Protein AF-A0A2N2E0Z5-F1 (afdb_monomer)

Foldseek 3Di:
DQVVQVVDPPDQAEDEDAPPDDPPVCVVCPVRYHYDYADLLDLVRLLVVCLVCVAQEEEAPWADPDVVVCVVPVVVRCSGQPNSVVSNVVSCVVSVRNHHYDYDDDPCVVPDDDPVNVVVPPD

Mean predicted aligned error: 4.32 Å

Solvent-accessible surface area (backbone atoms only — not comparable to full-atom values): 7652 Å² total; per-residue (Å²): 107,71,68,66,50,59,74,40,90,94,55,82,47,74,44,78,37,52,102,83,59,85,58,76,94,44,61,93,50,53,92,71,42,49,78,41,83,42,52,49,75,39,50,64,45,33,30,53,50,44,70,73,62,64,55,66,63,43,76,51,75,76,59,75,82,56,67,78,55,37,78,79,36,47,69,60,34,46,41,42,50,49,50,17,49,50,25,48,54,51,26,43,61,73,65,69,56,92,46,46,76,46,75,70,80,62,77,71,82,64,62,88,76,54,83,83,57,59,76,73,76,79,121

Sequence (123 aa):
MAEFALSHSGVSVYGTTRTRSSIDNIKHILHEVSLIECDLKDPFSVKDLVEKTKPDRIFHLAGQSFVPASWNAPQETLTTNILSELNLFEAVRQAKIPARIQIACSSEEYGLVYPEEIYHLLT

Nearest PDB structures (foldseek):
  6gpl-assembly1_B  TM=9.353E-01  e=4.593E-07  Homo sapiens
  2z1m-assembly1_C  TM=9.145E-01  e=4.907E-07  Aquifex aeolicus VF5
  6gpk-assembly1_C  TM=9.358E-01  e=7.798E-07  Homo sapiens
  2z1m-assembly1_B  TM=9.136E-01  e=1.085E-06  Aquifex aeolicus VF5
  8wxk-assembly1_A  TM=8.293E-01  e=6.477E-06  Nostoc sp. PCC 7120 = FACHB-418

pLDDT: mean 93.71, std 8.98, range [43.53, 98.69]

Radius of gyration: 16.88 Å; Cα contacts (8 Å, |Δi|>4): 119; chains: 1; bounding box: 40×43×42 Å

Structure (mmCIF, N/CA/C/O backbone):
data_AF-A0A2N2E0Z5-F1
#
_entry.id   AF-A0A2N2E0Z5-F1
#
loop_
_atom_site.group_PDB
_atom_site.id
_atom_site.type_symbol
_atom_site.label_atom_id
_atom_site.label_alt_id
_atom_site.label_comp_id
_atom_site.label_asym_id
_atom_site.label_entity_id
_atom_site.label_seq_id
_atom_site.pdbx_PDB_ins_code
_atom_site.Cartn_x
_atom_site.Cartn_y
_atom_site.Cartn_z
_atom_site.occupancy
_atom_site.B_iso_or_equiv
_atom_site.auth_seq_id
_atom_site.auth_comp_id
_atom_site.auth_asym_id
_atom_site.auth_atom_id
_atom_site.pdbx_PDB_model_num
ATOM 1 N N . MET A 1 1 ? -11.903 1.533 -7.299 1.00 92.81 1 MET A N 1
ATOM 2 C CA . MET A 1 1 ? -11.876 0.741 -6.044 1.00 92.81 1 MET A CA 1
ATOM 3 C C . MET A 1 1 ? -12.634 1.434 -4.917 1.00 92.81 1 MET A C 1
ATOM 5 O O . MET A 1 1 ? -13.586 0.844 -4.432 1.00 92.81 1 MET A O 1
ATOM 9 N N . ALA A 1 2 ? -12.271 2.663 -4.520 1.00 96.00 2 ALA A N 1
ATOM 10 C CA . ALA A 1 2 ? -12.955 3.383 -3.434 1.00 96.00 2 ALA A CA 1
ATOM 11 C C . ALA A 1 2 ? -14.477 3.513 -3.652 1.00 96.00 2 ALA A C 1
ATOM 13 O O . ALA A 1 2 ? -15.244 3.136 -2.778 1.00 96.00 2 ALA A O 1
ATOM 14 N N . GLU A 1 3 ? -14.915 3.922 -4.846 1.00 96.56 3 GLU A N 1
ATOM 15 C CA . GLU A 1 3 ? -16.344 4.012 -5.205 1.00 96.56 3 GLU A CA 1
ATOM 16 C C . GLU A 1 3 ? -17.074 2.666 -5.085 1.00 96.56 3 GLU A C 1
ATOM 18 O O . GLU A 1 3 ? -18.189 2.594 -4.582 1.00 96.56 3 GLU A O 1
ATOM 23 N N . PHE A 1 4 ? -16.422 1.578 -5.504 1.00 96.81 4 PHE A N 1
ATOM 24 C CA . PHE A 1 4 ? -16.974 0.230 -5.370 1.00 96.81 4 PHE A CA 1
ATOM 25 C C . PHE A 1 4 ? -17.097 -0.197 -3.901 1.00 96.81 4 PHE A C 1
ATOM 27 O O . PHE A 1 4 ? -18.049 -0.876 -3.533 1.00 96.81 4 PHE A O 1
ATOM 34 N N . ALA A 1 5 ? -16.155 0.195 -3.042 1.00 96.44 5 ALA A N 1
ATOM 35 C CA . ALA A 1 5 ? -16.274 -0.058 -1.610 1.00 96.44 5 ALA A CA 1
ATOM 36 C C . ALA A 1 5 ? -17.432 0.750 -0.996 1.00 96.44 5 ALA A C 1
ATOM 38 O O . ALA A 1 5 ? -18.227 0.188 -0.248 1.00 96.44 5 ALA A O 1
ATOM 39 N N . LEU A 1 6 ? -17.570 2.027 -1.370 1.00 96.94 6 LEU A N 1
ATOM 40 C CA . LEU A 1 6 ? -18.640 2.919 -0.902 1.00 96.94 6 LEU A CA 1
ATOM 41 C C . LEU A 1 6 ? -20.042 2.494 -1.361 1.00 96.94 6 LEU A C 1
ATOM 43 O O . LEU A 1 6 ? -21.019 2.798 -0.683 1.00 96.94 6 LEU A O 1
ATOM 47 N N . SER A 1 7 ? -20.169 1.746 -2.463 1.00 96.62 7 SER A N 1
ATOM 48 C CA . SER A 1 7 ? -21.473 1.225 -2.901 1.00 96.62 7 SER A CA 1
ATOM 49 C C . SER A 1 7 ? -22.059 0.153 -1.969 1.00 96.62 7 SER A C 1
ATOM 51 O O . SER A 1 7 ? -23.218 -0.233 -2.133 1.00 96.62 7 SER A O 1
ATOM 53 N N . HIS A 1 8 ? -21.292 -0.321 -0.982 1.00 96.50 8 HIS A N 1
ATOM 54 C CA . HIS A 1 8 ? -21.730 -1.296 0.011 1.00 96.50 8 HIS A CA 1
ATOM 55 C C . HIS A 1 8 ? -22.088 -0.604 1.332 1.00 96.50 8 HIS A C 1
ATOM 57 O O . HIS A 1 8 ? -21.279 0.095 1.941 1.00 96.50 8 HIS A O 1
ATOM 63 N N . SER A 1 9 ? -23.308 -0.840 1.819 1.00 93.75 9 SER A N 1
ATOM 64 C CA . SER A 1 9 ? -23.803 -0.244 3.062 1.00 93.75 9 SER A CA 1
ATOM 65 C C . SER A 1 9 ? -22.944 -0.620 4.272 1.00 93.75 9 SER A C 1
ATOM 67 O O . SER A 1 9 ? -22.636 -1.795 4.470 1.00 93.75 9 SER A O 1
ATOM 69 N N . GLY A 1 10 ? -22.636 0.362 5.123 1.00 94.12 10 GLY A N 1
ATOM 70 C CA . GLY A 1 10 ? -21.886 0.149 6.366 1.00 94.12 10 GLY A CA 1
ATOM 71 C C . GLY A 1 10 ? -20.366 0.087 6.193 1.00 94.12 10 GLY A C 1
ATOM 72 O O . GLY A 1 10 ? -19.669 -0.186 7.166 1.00 94.12 10 GLY A O 1
ATOM 73 N N . VAL A 1 11 ? -19.845 0.351 4.991 1.00 96.69 11 VAL A N 1
ATOM 74 C CA . VAL A 1 11 ? -18.403 0.436 4.733 1.00 96.69 11 VAL A CA 1
ATOM 75 C C . VAL A 1 11 ? -17.911 1.865 4.952 1.00 96.69 11 VAL A C 1
ATOM 77 O O . VAL A 1 11 ? -18.424 2.806 4.354 1.00 96.69 11 VAL A O 1
ATOM 80 N N . SER A 1 12 ? -16.875 2.023 5.775 1.00 97.19 12 SER A N 1
ATOM 81 C CA . SER A 1 12 ? -16.059 3.236 5.831 1.00 97.19 12 SER A CA 1
ATOM 82 C C . SER A 1 12 ? -14.790 3.042 5.000 1.00 97.19 12 SER A C 1
ATOM 84 O O . SER A 1 12 ? -14.166 1.980 5.026 1.00 97.19 12 SER A O 1
ATOM 86 N N . VAL A 1 13 ? -14.402 4.066 4.237 1.00 98.06 13 VAL A N 1
ATOM 87 C CA . VAL A 1 13 ? -13.216 4.010 3.373 1.00 98.06 13 VAL A CA 1
ATOM 88 C C . VAL A 1 13 ? -12.147 4.960 3.889 1.00 98.06 13 VAL A C 1
ATOM 90 O O . VAL A 1 13 ? -12.360 6.169 3.984 1.00 98.06 13 VAL A O 1
ATOM 93 N N . TYR A 1 14 ? -10.972 4.402 4.168 1.00 97.94 14 TYR A N 1
ATOM 94 C CA . TYR A 1 14 ? -9.754 5.147 4.465 1.00 97.94 14 TYR A CA 1
ATOM 95 C C . TYR A 1 14 ? -8.811 5.078 3.264 1.00 97.94 14 TYR A C 1
ATOM 97 O O . TYR A 1 14 ? -8.604 4.006 2.694 1.00 97.94 14 TYR A O 1
ATOM 105 N N . GLY A 1 15 ? -8.243 6.216 2.874 1.00 96.50 15 GLY A N 1
ATOM 106 C CA . GLY A 1 15 ? -7.257 6.311 1.799 1.00 96.50 15 GLY A CA 1
ATOM 107 C C . GLY A 1 15 ? -5.948 6.894 2.313 1.00 96.50 15 GLY A C 1
ATOM 108 O O . GLY A 1 15 ? -5.959 7.866 3.062 1.00 96.50 15 GLY A O 1
ATOM 109 N N . THR A 1 16 ? -4.816 6.328 1.905 1.00 95.81 16 THR A N 1
ATOM 110 C CA . THR A 1 16 ? -3.499 6.890 2.231 1.00 95.81 16 THR A CA 1
A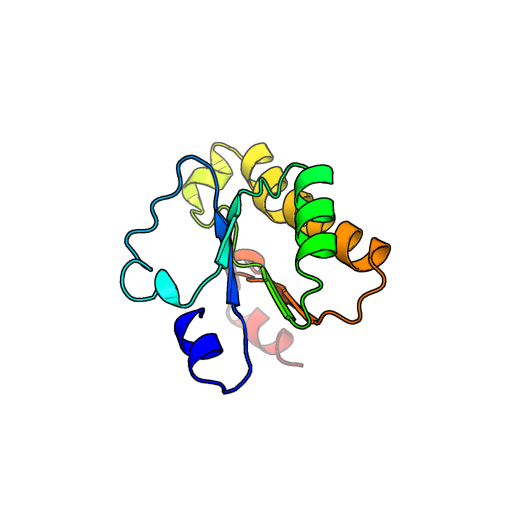TOM 111 C C . THR A 1 16 ? -3.058 7.887 1.172 1.00 95.81 16 THR A C 1
ATOM 113 O O . THR A 1 16 ? -3.142 7.597 -0.024 1.00 95.81 16 THR A O 1
ATOM 116 N N . THR A 1 17 ? -2.515 9.026 1.589 1.00 93.38 17 THR A N 1
ATOM 117 C CA . THR A 1 17 ? -1.923 10.023 0.688 1.00 93.38 17 THR A CA 1
ATOM 118 C C . THR A 1 17 ? -0.487 10.340 1.082 1.00 93.38 17 THR A C 1
ATOM 120 O O . THR A 1 17 ? -0.142 10.299 2.259 1.00 93.38 17 THR A O 1
ATOM 123 N N . ARG A 1 18 ? 0.340 10.729 0.105 1.00 87.31 18 ARG A N 1
ATOM 124 C CA . ARG A 1 18 ? 1.624 11.400 0.360 1.00 87.31 18 ARG A CA 1
ATOM 125 C C . ARG A 1 18 ? 1.437 12.909 0.225 1.00 87.31 18 ARG A C 1
ATOM 127 O O . ARG A 1 18 ? 0.586 13.346 -0.547 1.00 87.31 18 ARG A O 1
ATOM 134 N N . THR A 1 19 ? 2.280 13.702 0.884 1.00 75.94 19 THR A N 1
ATOM 135 C CA . THR A 1 19 ? 2.183 15.175 0.963 1.00 75.94 19 THR A CA 1
ATOM 136 C C . THR A 1 19 ? 2.067 15.887 -0.399 1.00 75.94 19 THR A C 1
ATOM 138 O O . THR A 1 19 ? 1.568 17.004 -0.477 1.00 75.94 19 THR A O 1
ATOM 141 N N . ARG A 1 20 ? 2.526 15.266 -1.497 1.00 77.69 20 ARG A N 1
ATOM 142 C CA . ARG A 1 20 ? 2.488 15.827 -2.867 1.00 77.69 20 ARG A CA 1
ATOM 143 C C . ARG A 1 20 ? 1.660 15.006 -3.863 1.00 77.69 20 ARG A C 1
ATOM 145 O O . ARG A 1 20 ? 1.828 15.159 -5.071 1.00 77.69 20 A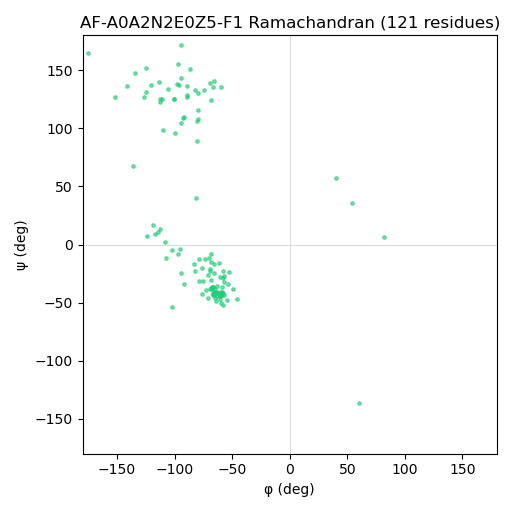RG A O 1
ATOM 152 N N . SER A 1 21 ? 0.803 14.107 -3.388 1.00 83.00 21 SER A N 1
ATOM 153 C CA . SER A 1 21 ? -0.079 13.331 -4.263 1.00 83.00 21 SER A CA 1
ATOM 154 C C . SER A 1 21 ? -1.224 14.197 -4.793 1.00 83.00 21 SER A C 1
ATOM 156 O O . SER A 1 21 ? -1.887 14.886 -4.022 1.00 83.00 21 SER A O 1
ATOM 158 N N . SER A 1 22 ? -1.489 14.134 -6.103 1.00 87.38 22 SER A N 1
ATOM 159 C CA . SER A 1 22 ? -2.751 14.654 -6.641 1.00 87.38 22 SER A CA 1
ATOM 160 C C . SER A 1 22 ? -3.916 13.808 -6.120 1.00 87.38 22 SER A C 1
ATOM 162 O O . SER A 1 22 ? -3.812 12.585 -6.025 1.00 87.38 22 SER A O 1
ATOM 164 N N . ILE A 1 23 ? -5.016 14.484 -5.794 1.00 91.94 23 ILE A N 1
ATOM 165 C CA . ILE A 1 23 ? -6.295 13.890 -5.383 1.00 91.94 23 ILE A CA 1
ATOM 166 C C . ILE A 1 23 ? -7.393 14.141 -6.427 1.00 91.94 23 ILE A C 1
ATOM 168 O O . ILE A 1 23 ? -8.578 13.977 -6.146 1.00 91.94 23 ILE A O 1
ATOM 172 N N . ASP A 1 24 ? -7.017 14.585 -7.631 1.00 93.12 24 ASP A N 1
ATOM 173 C CA . ASP A 1 24 ? -7.964 15.011 -8.667 1.00 93.12 24 ASP A CA 1
ATOM 174 C C . ASP A 1 24 ? -8.934 13.896 -9.068 1.00 93.12 24 ASP A C 1
ATOM 176 O O . ASP A 1 24 ? -10.115 14.151 -9.290 1.00 93.12 24 ASP A O 1
ATOM 180 N N . ASN A 1 25 ? -8.445 12.657 -9.092 1.00 93.31 25 ASN A N 1
ATOM 181 C CA . ASN A 1 25 ? -9.192 11.458 -9.461 1.00 93.31 25 ASN A CA 1
ATOM 182 C C . ASN A 1 25 ? -10.260 11.034 -8.440 1.00 93.31 25 ASN A C 1
ATOM 184 O O . ASN A 1 25 ? -11.055 10.152 -8.751 1.00 93.31 25 ASN A O 1
ATOM 188 N N . ILE A 1 26 ? -10.269 11.614 -7.237 1.00 94.75 26 ILE A N 1
ATOM 189 C CA . ILE A 1 26 ? -11.230 11.279 -6.173 1.00 94.75 26 ILE A CA 1
ATOM 190 C C . ILE A 1 26 ? -12.015 12.493 -5.672 1.00 94.75 26 ILE A C 1
ATOM 192 O O . ILE A 1 26 ? -12.756 12.377 -4.698 1.00 94.75 26 ILE A O 1
ATOM 196 N N . LYS A 1 27 ? -11.875 13.659 -6.320 1.00 95.31 27 LYS A N 1
ATOM 197 C CA . LYS A 1 27 ? -12.532 14.913 -5.909 1.00 95.31 27 LYS A CA 1
ATOM 198 C C . LYS A 1 27 ? -14.030 14.756 -5.652 1.00 95.31 27 LYS A C 1
ATOM 200 O O . LYS A 1 27 ? -14.547 15.344 -4.707 1.00 95.31 27 LYS A O 1
ATOM 205 N N . HIS A 1 28 ? -14.711 13.956 -6.467 1.00 96.25 28 HIS A N 1
ATOM 206 C CA . HIS A 1 28 ? -16.152 13.720 -6.388 1.00 96.25 28 HIS A CA 1
ATOM 207 C C . HIS A 1 28 ? -16.593 12.918 -5.155 1.00 96.25 28 HIS A C 1
ATOM 209 O O . HIS A 1 28 ? -17.740 13.059 -4.749 1.00 96.25 28 HIS A O 1
ATOM 215 N N . ILE A 1 29 ? -15.693 12.160 -4.520 1.00 96.50 29 ILE A N 1
ATOM 216 C CA . ILE A 1 29 ? -15.982 11.321 -3.339 1.00 96.50 29 ILE A CA 1
ATOM 217 C C . ILE A 1 29 ? -15.219 11.751 -2.078 1.00 96.50 29 ILE A C 1
ATOM 219 O O . ILE A 1 29 ? -15.234 11.043 -1.075 1.00 96.50 29 ILE A O 1
ATOM 223 N N . LEU A 1 30 ? -14.543 12.907 -2.086 1.00 95.19 30 LEU A N 1
ATOM 224 C CA . LEU A 1 30 ? -13.715 13.356 -0.950 1.00 95.19 30 LEU A CA 1
ATOM 225 C C . LEU A 1 30 ? -14.479 13.464 0.376 1.00 95.19 30 LEU A C 1
ATOM 227 O O . LEU A 1 30 ? -13.879 13.336 1.436 1.00 95.19 30 LEU A O 1
ATOM 231 N N . HIS A 1 31 ? -15.787 13.707 0.321 1.00 95.38 31 HIS A N 1
ATOM 232 C CA . HIS A 1 31 ? -16.647 13.814 1.497 1.00 95.38 31 HIS A CA 1
ATOM 233 C C . HIS A 1 31 ? -17.041 12.451 2.094 1.00 95.38 31 HIS A C 1
ATOM 235 O O . HIS A 1 31 ? -17.544 12.400 3.213 1.00 95.38 31 HIS A O 1
ATOM 241 N N . GLU A 1 32 ? -16.799 11.359 1.366 1.00 96.62 32 GLU A N 1
ATOM 242 C CA . GLU A 1 32 ? -17.156 9.986 1.748 1.00 96.62 32 GLU A CA 1
ATOM 243 C C . GLU A 1 32 ? -15.928 9.152 2.146 1.00 96.62 32 GLU A C 1
ATOM 245 O O . GLU A 1 32 ? -16.063 8.067 2.712 1.00 96.62 32 GLU A O 1
ATOM 250 N N . VAL A 1 33 ? -14.717 9.654 1.876 1.00 97.12 33 VAL A N 1
ATOM 251 C CA . VAL A 1 33 ? -13.451 8.981 2.192 1.00 97.12 33 VAL A CA 1
ATOM 252 C C . VAL A 1 33 ? -12.661 9.745 3.251 1.00 97.12 33 VAL A C 1
ATOM 254 O O . VAL A 1 33 ? -12.555 10.967 3.227 1.00 97.12 33 VAL A O 1
ATOM 257 N N . SER A 1 34 ? -12.046 9.015 4.178 1.00 96.94 34 SER A N 1
ATOM 258 C CA . SER A 1 34 ? -11.126 9.579 5.167 1.00 96.94 34 SER A CA 1
ATOM 259 C C . SER A 1 34 ? -9.689 9.459 4.671 1.00 96.94 34 SER A C 1
ATOM 261 O O . SER A 1 34 ? -9.110 8.372 4.685 1.00 96.94 34 SER A O 1
ATOM 263 N N . LEU A 1 35 ? -9.103 10.571 4.224 1.00 95.88 35 LEU A N 1
ATOM 264 C CA . LEU A 1 35 ? -7.704 10.596 3.800 1.00 95.88 35 LEU A CA 1
ATOM 265 C C . LEU A 1 35 ? -6.767 10.742 5.002 1.00 95.88 35 LEU A C 1
ATOM 267 O O . LEU A 1 35 ? -6.980 11.584 5.875 1.00 95.88 35 LEU A O 1
ATOM 271 N N . ILE A 1 36 ? -5.727 9.913 5.043 1.00 95.75 36 ILE A N 1
ATOM 272 C CA . ILE A 1 36 ? -4.701 9.911 6.085 1.00 95.75 36 ILE A CA 1
ATOM 273 C C . ILE A 1 36 ? -3.339 10.014 5.406 1.00 95.75 36 ILE A C 1
ATOM 275 O O . ILE A 1 36 ? -3.009 9.225 4.520 1.00 95.75 36 ILE A O 1
ATOM 279 N N . GLU A 1 37 ? -2.539 10.989 5.826 1.00 95.25 37 GLU A N 1
ATOM 280 C CA . GLU A 1 37 ? -1.157 11.077 5.374 1.00 95.25 37 GLU A CA 1
ATOM 281 C C . GLU A 1 37 ? -0.348 9.917 5.957 1.00 95.25 37 GLU A C 1
ATOM 283 O O . GLU A 1 37 ? -0.343 9.699 7.168 1.00 95.25 37 GLU A O 1
ATOM 288 N N . CYS A 1 38 ? 0.295 9.151 5.081 1.00 96.12 38 CYS A N 1
ATOM 289 C CA . CYS A 1 38 ? 1.125 8.021 5.465 1.00 96.12 38 CYS A CA 1
ATOM 290 C C . CYS A 1 38 ? 2.222 7.812 4.422 1.00 96.12 38 CYS A C 1
ATOM 292 O O . CYS A 1 38 ? 1.937 7.691 3.225 1.00 96.12 38 CYS A O 1
ATOM 294 N N . ASP A 1 39 ? 3.473 7.759 4.878 1.00 95.44 39 ASP A N 1
ATOM 295 C CA . ASP A 1 39 ? 4.573 7.264 4.059 1.00 95.44 39 ASP A CA 1
ATOM 296 C C . ASP A 1 39 ? 4.729 5.766 4.311 1.00 95.44 39 ASP A C 1
ATOM 298 O O . ASP A 1 39 ? 5.166 5.346 5.379 1.00 95.44 39 ASP A O 1
ATOM 302 N N . LEU A 1 40 ? 4.384 4.951 3.314 1.00 96.62 40 LEU A N 1
ATOM 303 C CA . LEU A 1 40 ? 4.443 3.496 3.446 1.00 96.62 40 LEU A CA 1
ATOM 304 C C . LEU A 1 40 ? 5.878 2.964 3.609 1.00 96.62 40 LEU A C 1
ATOM 306 O O . LEU A 1 40 ? 6.070 1.836 4.069 1.00 96.62 40 LEU A O 1
ATOM 310 N N . LYS A 1 41 ? 6.892 3.773 3.281 1.00 96.19 41 LYS A N 1
ATOM 311 C CA . LYS A 1 41 ? 8.301 3.433 3.516 1.00 96.19 41 LYS A CA 1
ATOM 312 C C . LYS A 1 41 ? 8.707 3.592 4.979 1.00 96.19 41 LYS A C 1
ATOM 314 O O . LYS A 1 41 ? 9.702 2.992 5.382 1.00 96.19 41 LYS A O 1
ATOM 319 N N . ASP A 1 42 ? 7.958 4.370 5.760 1.00 97.31 42 ASP A N 1
ATOM 320 C CA . ASP A 1 42 ? 8.187 4.548 7.189 1.00 97.31 42 ASP A CA 1
ATOM 321 C C . ASP A 1 42 ? 7.346 3.541 8.000 1.00 97.31 42 ASP A C 1
ATOM 323 O O . ASP A 1 42 ? 6.124 3.690 8.098 1.00 97.31 42 ASP A O 1
ATOM 327 N N . PRO A 1 43 ? 7.967 2.526 8.629 1.00 98.19 43 PRO A N 1
ATOM 328 C CA . PRO A 1 43 ? 7.236 1.523 9.398 1.00 98.19 43 PRO A CA 1
ATOM 329 C C . PRO A 1 43 ? 6.438 2.115 10.568 1.00 98.19 43 PRO A C 1
ATOM 331 O O . PRO A 1 43 ? 5.411 1.547 10.939 1.00 98.19 43 PRO A O 1
ATOM 334 N N . PHE A 1 44 ? 6.865 3.244 11.146 1.00 98.06 44 PHE A N 1
ATOM 335 C CA . PHE A 1 44 ? 6.127 3.890 12.234 1.00 98.06 44 PHE A CA 1
ATOM 336 C C . PHE A 1 44 ? 4.837 4.526 11.719 1.00 98.06 44 PHE A C 1
ATOM 338 O O . PHE A 1 44 ? 3.771 4.271 12.275 1.00 98.06 44 PHE A O 1
ATOM 345 N N . SER A 1 45 ? 4.906 5.255 10.602 1.00 97.31 45 SER A N 1
ATOM 346 C CA . SER A 1 45 ? 3.726 5.814 9.938 1.00 97.31 45 SER A CA 1
ATOM 347 C C . SER A 1 45 ? 2.699 4.738 9.563 1.00 97.31 45 SER A C 1
ATOM 349 O O . SER A 1 45 ? 1.501 4.910 9.801 1.00 97.31 45 SER A O 1
ATOM 351 N N . VAL A 1 46 ? 3.151 3.600 9.022 1.00 98.38 46 VAL A N 1
ATOM 352 C CA . VAL A 1 46 ? 2.263 2.483 8.655 1.00 98.38 46 VAL A CA 1
ATOM 353 C C . VAL A 1 46 ? 1.632 1.838 9.885 1.00 98.38 46 VAL A C 1
ATOM 355 O O . VAL A 1 46 ? 0.438 1.533 9.884 1.00 98.38 46 VAL A O 1
ATOM 358 N N . LYS A 1 47 ? 2.411 1.655 10.953 1.00 98.50 47 LYS A N 1
ATOM 359 C CA . LYS A 1 47 ? 1.901 1.144 12.224 1.00 98.50 47 LYS A CA 1
ATOM 360 C C . LYS A 1 47 ? 0.809 2.055 12.786 1.00 98.50 47 LYS A C 1
ATOM 362 O O . LYS A 1 47 ? -0.281 1.564 13.078 1.00 98.50 47 LYS A O 1
ATOM 367 N N . ASP A 1 48 ? 1.063 3.358 12.865 1.00 98.00 48 ASP A N 1
ATOM 368 C CA . ASP A 1 48 ? 0.101 4.341 13.371 1.00 98.00 48 ASP A CA 1
ATOM 369 C C . ASP A 1 48 ? -1.186 4.353 12.533 1.00 98.00 48 ASP A C 1
ATOM 371 O O . ASP A 1 48 ? -2.294 4.397 13.077 1.00 98.00 48 ASP A O 1
ATOM 375 N N . LEU A 1 49 ? -1.063 4.255 11.204 1.00 98.06 49 LEU A N 1
ATOM 376 C CA . LEU A 1 49 ? -2.200 4.130 10.292 1.00 98.06 49 LEU A CA 1
ATOM 377 C C . LEU A 1 49 ? -3.057 2.903 10.632 1.00 98.06 49 LEU A C 1
ATOM 379 O O . LEU A 1 49 ? -4.277 3.028 10.779 1.00 98.06 49 LEU A O 1
ATOM 383 N N . VAL A 1 50 ? -2.442 1.723 10.749 1.00 98.50 50 VAL A N 1
ATOM 384 C CA . VAL A 1 50 ? -3.150 0.461 11.016 1.00 98.50 50 VAL A CA 1
ATOM 385 C C . VAL A 1 50 ? -3.779 0.467 12.409 1.00 98.50 50 VAL A C 1
ATOM 387 O O . VAL A 1 50 ? -4.935 0.072 12.553 1.00 98.50 50 VAL A O 1
ATOM 390 N N . GLU A 1 51 ? -3.077 0.959 13.431 1.00 97.44 51 GLU A N 1
ATOM 391 C CA . GLU A 1 51 ? -3.600 1.044 14.801 1.00 97.44 51 GLU A CA 1
ATOM 392 C C . GLU A 1 51 ? -4.785 2.012 14.916 1.00 97.44 51 GLU A C 1
ATOM 394 O O . GLU A 1 51 ? -5.756 1.722 15.624 1.00 97.44 51 GLU A O 1
ATOM 399 N N . LYS A 1 52 ? -4.734 3.138 14.194 1.00 96.88 52 LYS A N 1
ATOM 400 C CA . LYS A 1 52 ? -5.797 4.150 14.176 1.00 96.88 52 LYS A CA 1
ATOM 401 C C . LYS A 1 52 ? -7.034 3.691 13.409 1.00 96.88 52 LYS A C 1
ATOM 403 O O . LYS A 1 52 ? -8.148 4.005 13.822 1.00 96.88 52 LYS A O 1
ATOM 408 N N . THR A 1 53 ? -6.848 2.996 12.288 1.00 97.56 53 THR A N 1
ATOM 409 C CA . THR A 1 53 ? -7.952 2.629 11.382 1.00 97.56 53 THR A CA 1
ATOM 410 C C . THR A 1 53 ? -8.526 1.241 11.642 1.00 97.56 53 THR A C 1
ATOM 412 O O . THR A 1 53 ? -9.690 1.021 11.324 1.00 97.56 53 THR A O 1
ATOM 415 N N . LYS A 1 54 ? -7.747 0.322 12.234 1.00 97.50 54 LYS A N 1
ATOM 416 C CA . LYS A 1 54 ? -8.113 -1.085 12.499 1.00 97.50 54 LYS A CA 1
ATOM 417 C C . LYS A 1 54 ? -8.894 -1.727 11.338 1.00 97.50 54 LYS A C 1
ATOM 419 O O . LYS A 1 54 ? -10.018 -2.181 11.543 1.00 97.50 54 LYS A O 1
ATOM 424 N N . PRO A 1 55 ? -8.332 -1.740 10.118 1.00 98.06 55 PRO A N 1
ATOM 425 C CA . PRO A 1 55 ? -9.083 -2.093 8.921 1.00 98.06 55 PRO A CA 1
ATOM 426 C C . PRO A 1 55 ? -9.460 -3.579 8.902 1.00 98.06 55 PRO A C 1
ATOM 428 O O . PRO A 1 55 ? -8.628 -4.440 9.177 1.00 98.06 55 PRO A O 1
ATOM 431 N N . ASP A 1 56 ? -10.682 -3.901 8.473 1.00 98.19 56 ASP A N 1
ATOM 432 C CA . ASP A 1 56 ? -11.086 -5.289 8.193 1.00 98.19 56 ASP A CA 1
ATOM 433 C C . ASP A 1 56 ? -10.491 -5.810 6.875 1.00 98.19 56 ASP A C 1
ATOM 435 O O . ASP A 1 56 ? -10.251 -7.009 6.690 1.00 98.19 56 ASP A O 1
ATOM 439 N N . ARG A 1 57 ? -10.292 -4.901 5.915 1.00 98.19 57 ARG A N 1
ATOM 440 C CA . ARG A 1 57 ? -9.805 -5.189 4.564 1.00 98.19 57 ARG A CA 1
ATOM 441 C C . ARG A 1 57 ? -8.850 -4.100 4.111 1.00 98.19 57 ARG A C 1
ATOM 443 O O . ARG A 1 57 ? -9.140 -2.919 4.273 1.00 98.19 57 ARG A O 1
ATOM 450 N N . ILE A 1 58 ? -7.745 -4.503 3.501 1.00 98.56 58 ILE A N 1
ATOM 451 C CA . ILE A 1 58 ? -6.732 -3.602 2.961 1.00 98.56 58 ILE A CA 1
ATOM 452 C C . ILE A 1 58 ? -6.519 -3.934 1.486 1.00 98.56 58 ILE A C 1
ATOM 454 O O . ILE A 1 58 ? -6.317 -5.090 1.124 1.00 98.56 58 ILE A O 1
ATOM 458 N N . PHE A 1 59 ? -6.541 -2.903 0.646 1.00 98.19 59 PHE A N 1
ATOM 459 C CA . PHE A 1 59 ? -6.206 -2.985 -0.773 1.00 98.19 59 PHE A CA 1
ATOM 460 C C . PHE A 1 59 ? -4.882 -2.244 -0.983 1.00 98.19 59 PHE A C 1
ATOM 462 O O . PHE A 1 59 ? -4.864 -1.013 -1.050 1.00 98.19 59 PHE A O 1
ATOM 469 N N . HIS A 1 60 ? -3.766 -2.972 -1.035 1.00 97.75 60 HIS A N 1
ATOM 470 C CA . HIS A 1 60 ? -2.441 -2.390 -1.239 1.00 97.75 60 HIS A CA 1
ATOM 471 C C . HIS A 1 60 ? -2.228 -2.109 -2.731 1.00 97.75 60 HIS A C 1
ATOM 473 O O . HIS A 1 60 ? -1.782 -2.961 -3.492 1.00 97.75 60 HIS A O 1
ATOM 479 N N . LEU A 1 61 ? -2.638 -0.909 -3.151 1.00 96.25 61 LEU A N 1
ATOM 480 C CA . LEU A 1 61 ? -2.558 -0.440 -4.543 1.00 96.25 61 LEU A CA 1
ATOM 481 C C . LEU A 1 61 ? -1.385 0.524 -4.783 1.00 96.25 61 LEU A C 1
ATOM 483 O O . LEU A 1 61 ? -1.183 0.992 -5.902 1.00 96.25 61 LEU A O 1
ATOM 487 N N . ALA A 1 62 ? -0.667 0.894 -3.722 1.00 94.75 62 ALA A N 1
ATOM 488 C CA . ALA A 1 62 ? 0.458 1.810 -3.805 1.00 94.75 62 ALA A CA 1
ATOM 489 C C . ALA A 1 62 ? 1.696 1.063 -4.307 1.00 94.75 62 ALA A C 1
ATOM 491 O O . ALA A 1 62 ? 2.052 0.026 -3.767 1.00 94.75 62 ALA A O 1
ATOM 492 N N . GLY A 1 63 ? 2.364 1.621 -5.313 1.00 93.69 63 GLY A N 1
ATOM 493 C CA . GLY A 1 63 ? 3.566 1.038 -5.888 1.00 93.69 63 GLY A CA 1
ATOM 494 C C . GLY A 1 63 ? 4.182 1.944 -6.948 1.00 93.69 63 GLY A C 1
ATOM 495 O O . GLY A 1 63 ? 3.553 2.880 -7.450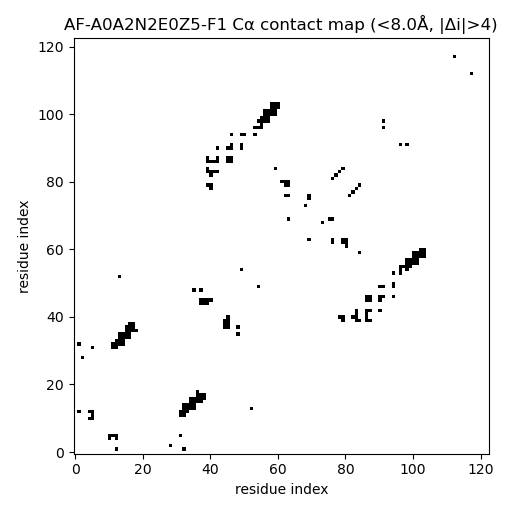 1.00 93.69 63 GLY A O 1
ATOM 496 N N . GLN A 1 64 ? 5.427 1.661 -7.299 1.00 93.31 64 GLN A N 1
ATOM 497 C CA . GLN A 1 64 ? 6.041 2.081 -8.545 1.00 93.31 64 GLN A CA 1
ATOM 498 C C . GLN A 1 64 ? 5.554 1.115 -9.641 1.00 93.31 64 GLN A C 1
ATOM 500 O O . GLN A 1 64 ? 5.956 -0.046 -9.669 1.00 93.31 64 GLN A O 1
ATOM 505 N N . SER A 1 65 ? 4.676 1.596 -10.525 1.00 93.19 65 SER A N 1
ATOM 506 C CA . SER A 1 65 ? 4.033 0.798 -11.583 1.00 93.19 65 SER A CA 1
ATOM 507 C C . SER A 1 65 ? 4.527 1.093 -13.007 1.00 93.19 65 SER A C 1
ATOM 509 O O . SER A 1 65 ? 4.027 0.521 -13.971 1.00 93.19 65 SER A O 1
ATOM 511 N N . PHE A 1 66 ? 5.497 1.995 -13.172 1.00 94.69 66 PHE A N 1
ATOM 512 C CA . PHE A 1 66 ? 6.046 2.379 -14.473 1.00 94.69 66 PHE A CA 1
ATOM 513 C C . PHE A 1 66 ? 7.368 1.654 -14.740 1.00 94.69 66 PHE A C 1
ATOM 515 O O . PHE A 1 66 ? 8.435 2.131 -14.352 1.00 94.69 66 PHE A O 1
ATOM 522 N N . VAL A 1 67 ? 7.290 0.533 -15.462 1.00 94.19 67 VAL A N 1
ATOM 523 C CA . VAL A 1 67 ? 8.418 -0.373 -15.746 1.00 94.19 67 VAL A CA 1
ATOM 524 C C . VAL A 1 67 ? 9.699 0.352 -16.197 1.00 94.19 67 VAL A C 1
ATOM 526 O O . VAL A 1 67 ? 10.743 0.090 -15.614 1.00 94.19 67 VAL A O 1
ATOM 529 N N . PRO A 1 68 ? 9.695 1.321 -17.136 1.00 96.31 68 PRO A N 1
ATOM 530 C CA . PRO A 1 68 ? 10.9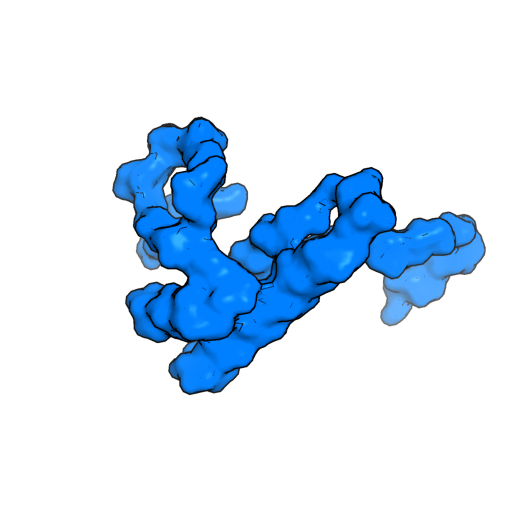23 2.031 -17.508 1.00 96.31 68 PRO A CA 1
ATOM 531 C C . PRO A 1 68 ? 11.646 2.726 -16.338 1.00 96.31 68 PRO A C 1
ATOM 533 O O . PRO A 1 68 ? 12.874 2.804 -16.333 1.00 96.31 68 PRO A O 1
ATOM 536 N N . ALA A 1 69 ? 10.919 3.220 -15.329 1.00 94.69 69 ALA A N 1
ATOM 537 C CA . ALA A 1 69 ? 11.534 3.835 -14.153 1.00 94.69 69 ALA A CA 1
ATOM 538 C C . ALA A 1 69 ? 12.230 2.815 -13.242 1.00 94.69 69 ALA A C 1
ATOM 540 O O . ALA A 1 69 ? 13.189 3.191 -12.565 1.00 94.69 69 ALA A O 1
ATOM 541 N N . SER A 1 70 ? 11.811 1.546 -13.245 1.00 96.12 70 SER A N 1
ATOM 542 C CA . SER A 1 70 ? 12.426 0.529 -12.388 1.00 96.12 70 SER A CA 1
ATOM 543 C C . SER A 1 70 ? 13.854 0.186 -12.800 1.00 96.12 70 SER A C 1
ATOM 545 O O . SER A 1 70 ? 14.691 -0.058 -11.936 1.00 96.12 70 SER A O 1
ATOM 547 N N . TRP A 1 71 ? 14.175 0.280 -14.091 1.00 96.31 71 TRP A N 1
ATOM 548 C CA . TRP A 1 71 ? 15.540 0.104 -14.596 1.00 96.31 71 TRP A CA 1
ATOM 549 C C . TRP A 1 71 ? 16.475 1.235 -14.168 1.00 96.31 71 TRP A C 1
ATOM 551 O O . TRP A 1 71 ? 17.640 1.000 -13.858 1.00 96.31 71 TRP A O 1
ATOM 561 N N . ASN A 1 72 ? 15.959 2.465 -14.129 1.00 97.62 72 ASN A N 1
ATOM 562 C CA . ASN A 1 72 ? 16.736 3.645 -13.749 1.00 97.62 72 ASN A CA 1
ATOM 563 C C . ASN A 1 72 ? 16.907 3.768 -12.228 1.00 97.62 72 ASN A C 1
ATOM 565 O O . ASN A 1 72 ? 17.916 4.290 -11.760 1.00 97.62 72 ASN A O 1
ATOM 569 N N . ALA A 1 73 ? 15.920 3.307 -11.456 1.00 97.44 73 ALA A N 1
ATOM 570 C CA . ALA A 1 73 ? 15.901 3.401 -10.000 1.00 97.44 73 ALA A CA 1
ATOM 571 C C . ALA A 1 73 ? 15.433 2.076 -9.356 1.00 97.44 73 ALA A C 1
ATOM 573 O O . ALA A 1 73 ? 14.365 2.018 -8.730 1.00 97.44 73 ALA A O 1
ATOM 574 N N . PRO A 1 74 ? 16.228 0.996 -9.470 1.00 97.31 74 PRO A N 1
ATOM 575 C CA . PRO A 1 74 ? 15.833 -0.328 -8.989 1.00 97.31 74 PRO A CA 1
ATOM 576 C C . PRO A 1 74 ? 15.694 -0.375 -7.466 1.00 97.31 74 PRO A C 1
ATOM 578 O O . PRO A 1 74 ? 14.726 -0.928 -6.951 1.00 97.31 74 PRO A O 1
ATOM 581 N N . GLN A 1 75 ? 16.603 0.274 -6.730 1.00 98.19 75 GLN A N 1
ATOM 582 C CA . GLN A 1 75 ? 16.514 0.359 -5.269 1.00 98.19 75 GLN A CA 1
ATOM 583 C C . GLN A 1 75 ? 15.227 1.063 -4.819 1.00 98.19 75 GLN A C 1
ATOM 585 O O . GLN A 1 75 ? 14.578 0.615 -3.878 1.00 98.19 75 GLN A O 1
ATOM 590 N N . GLU A 1 76 ? 14.836 2.140 -5.498 1.00 96.88 76 GLU A N 1
ATOM 591 C CA . GLU A 1 76 ? 13.608 2.878 -5.189 1.00 96.88 76 GLU A CA 1
ATOM 592 C C . GLU A 1 76 ? 12.359 2.043 -5.497 1.00 96.88 76 GLU A C 1
ATOM 594 O O . GLU A 1 76 ? 11.395 2.066 -4.731 1.00 96.88 76 GLU A O 1
ATOM 599 N N . THR A 1 77 ? 12.397 1.253 -6.572 1.00 97.06 77 THR A N 1
ATOM 600 C CA . THR A 1 77 ? 11.325 0.309 -6.917 1.00 97.06 77 THR A CA 1
ATOM 601 C C . THR A 1 77 ? 11.186 -0.775 -5.856 1.00 97.06 77 THR A C 1
ATOM 603 O O . THR A 1 77 ? 10.088 -0.990 -5.356 1.00 97.06 77 THR A O 1
ATOM 606 N N . LEU A 1 78 ? 12.288 -1.404 -5.436 1.00 97.81 78 LEU A N 1
ATOM 607 C CA . LEU A 1 78 ? 12.271 -2.410 -4.369 1.00 97.81 78 LEU A CA 1
ATOM 608 C C . LEU A 1 78 ? 11.819 -1.812 -3.031 1.00 97.81 78 LEU A C 1
ATOM 610 O O . LEU A 1 78 ? 11.020 -2.408 -2.317 1.00 97.81 78 LEU A O 1
ATOM 614 N N . THR A 1 79 ? 12.273 -0.604 -2.703 1.00 97.81 79 THR A N 1
ATOM 615 C CA . THR A 1 79 ? 11.861 0.095 -1.476 1.00 97.81 79 THR A CA 1
ATOM 616 C C . THR A 1 79 ? 10.358 0.397 -1.492 1.00 97.81 79 THR A C 1
ATOM 618 O O . THR A 1 79 ? 9.660 0.222 -0.494 1.00 97.81 79 THR A O 1
ATOM 621 N N . THR A 1 80 ? 9.836 0.832 -2.638 1.00 95.69 80 THR A N 1
ATOM 622 C CA . THR A 1 80 ? 8.423 1.201 -2.775 1.00 95.69 80 THR A CA 1
ATOM 623 C C . THR A 1 80 ? 7.508 -0.017 -2.848 1.00 95.69 80 THR A C 1
ATOM 625 O O . THR A 1 80 ? 6.468 -0.003 -2.208 1.00 95.69 80 THR A O 1
ATOM 628 N N . ASN A 1 81 ? 7.875 -1.061 -3.591 1.00 97.19 81 ASN A N 1
ATOM 629 C CA . ASN A 1 81 ? 6.975 -2.191 -3.844 1.00 97.19 81 ASN A CA 1
ATOM 630 C C . ASN A 1 81 ? 7.149 -3.314 -2.820 1.00 97.19 81 ASN A C 1
ATOM 632 O O . ASN A 1 81 ? 6.178 -3.963 -2.474 1.00 97.19 81 ASN A O 1
ATOM 636 N N . ILE A 1 82 ? 8.369 -3.544 -2.320 1.00 97.62 82 ILE A N 1
ATOM 637 C CA . ILE A 1 82 ? 8.660 -4.679 -1.430 1.00 97.62 82 ILE A CA 1
ATOM 638 C C . ILE A 1 82 ? 8.754 -4.229 0.025 1.00 97.62 82 ILE A C 1
ATOM 640 O O . ILE A 1 82 ? 8.063 -4.766 0.887 1.00 97.62 82 ILE A O 1
ATOM 644 N N . LEU A 1 83 ? 9.591 -3.231 0.328 1.00 98.25 83 LEU A N 1
ATOM 645 C CA . LEU A 1 83 ? 9.789 -2.820 1.724 1.00 98.25 83 LEU A CA 1
ATOM 646 C C . LEU A 1 83 ? 8.529 -2.171 2.316 1.00 98.25 83 LEU A C 1
ATOM 648 O O . LEU A 1 83 ? 8.191 -2.422 3.469 1.00 98.25 83 LEU A O 1
ATOM 652 N N . SER A 1 84 ? 7.807 -1.379 1.523 1.00 98.00 84 SER A N 1
ATOM 653 C CA . SER A 1 84 ? 6.555 -0.756 1.972 1.00 98.00 84 SER A CA 1
ATOM 654 C C . SER A 1 84 ? 5.444 -1.784 2.224 1.00 98.00 84 SER A C 1
ATOM 656 O O . SER A 1 84 ? 4.683 -1.655 3.182 1.00 98.00 84 SER A O 1
ATOM 658 N N . GLU A 1 85 ? 5.375 -2.837 1.406 1.00 98.44 85 GLU A N 1
ATOM 659 C CA . GLU A 1 85 ? 4.457 -3.959 1.618 1.00 98.44 85 GLU A CA 1
ATOM 660 C C . GLU A 1 85 ? 4.816 -4.743 2.889 1.00 98.44 85 GLU A C 1
ATOM 662 O O . GLU A 1 85 ? 3.945 -5.036 3.711 1.00 98.44 85 GLU A O 1
ATOM 667 N N . LEU A 1 86 ? 6.109 -5.003 3.116 1.00 98.62 86 LEU A N 1
ATOM 668 C CA . LEU A 1 86 ? 6.586 -5.633 4.347 1.00 98.62 86 LEU A CA 1
ATOM 669 C C . LEU A 1 86 ? 6.202 -4.817 5.590 1.00 98.62 86 LEU A C 1
ATOM 671 O O . LEU A 1 86 ? 5.737 -5.391 6.576 1.00 98.62 86 LEU A O 1
ATOM 675 N N . ASN A 1 87 ? 6.349 -3.490 5.542 1.00 98.69 87 ASN A N 1
ATOM 676 C CA . ASN A 1 87 ? 5.931 -2.605 6.633 1.00 98.69 87 ASN A CA 1
ATOM 677 C C . ASN A 1 87 ? 4.434 -2.765 6.947 1.00 98.69 87 ASN A C 1
ATOM 679 O O . ASN A 1 87 ? 4.051 -2.825 8.116 1.00 98.69 87 ASN A O 1
ATOM 683 N N . LEU A 1 88 ? 3.587 -2.878 5.918 1.00 98.62 88 LEU A N 1
ATOM 684 C CA . LEU A 1 88 ? 2.150 -3.110 6.073 1.00 98.62 88 LEU A CA 1
ATOM 685 C C . LEU A 1 88 ? 1.854 -4.471 6.713 1.00 98.62 88 LEU A C 1
ATOM 687 O O . LEU A 1 88 ? 1.053 -4.543 7.649 1.00 98.62 88 LEU A O 1
ATOM 691 N N . PHE A 1 89 ? 2.503 -5.540 6.248 1.00 98.62 89 PHE A N 1
ATOM 692 C CA . PHE A 1 89 ? 2.344 -6.870 6.836 1.00 98.62 89 PHE A CA 1
ATOM 693 C C . PHE A 1 89 ? 2.763 -6.900 8.303 1.00 98.62 89 PHE A C 1
ATOM 695 O O . PHE A 1 89 ? 2.022 -7.421 9.140 1.00 98.62 89 PHE A O 1
ATOM 702 N N . GLU A 1 90 ? 3.898 -6.291 8.641 1.00 98.69 90 GLU A N 1
ATOM 703 C CA . GLU A 1 90 ? 4.362 -6.214 10.023 1.00 98.69 90 GLU A CA 1
ATOM 704 C C . GLU A 1 90 ? 3.423 -5.384 10.901 1.00 98.69 90 GLU A C 1
ATOM 706 O O . GLU A 1 90 ? 3.106 -5.812 12.012 1.00 98.69 90 GLU A O 1
ATOM 711 N N . ALA A 1 91 ? 2.908 -4.256 10.407 1.00 98.69 91 ALA A N 1
ATOM 712 C CA . ALA A 1 91 ? 1.940 -3.438 11.135 1.00 98.69 91 ALA A CA 1
ATOM 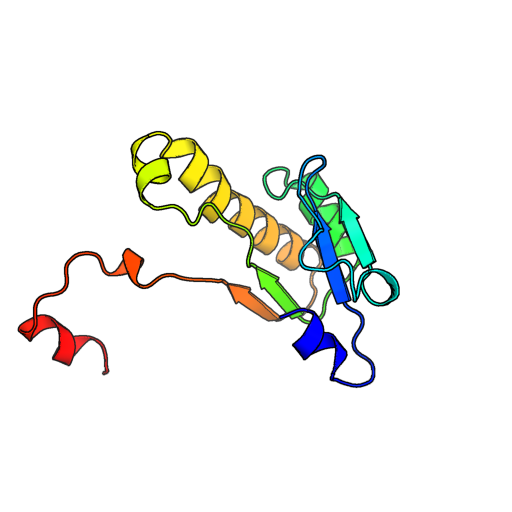713 C C . ALA A 1 91 ? 0.649 -4.214 11.444 1.00 98.69 91 ALA A C 1
ATOM 715 O O . ALA A 1 91 ? 0.196 -4.239 12.591 1.00 98.69 91 ALA A O 1
ATOM 716 N N . VAL A 1 92 ? 0.085 -4.915 10.456 1.00 98.62 92 VAL A N 1
ATOM 717 C CA . VAL A 1 92 ? -1.115 -5.751 10.638 1.00 98.62 92 VAL A CA 1
ATOM 718 C C . VAL A 1 92 ? -0.844 -6.906 11.607 1.00 98.62 92 VAL A C 1
ATOM 720 O O . VAL A 1 92 ? -1.639 -7.145 12.523 1.00 98.62 92 VAL A O 1
ATOM 723 N N . ARG A 1 93 ? 0.300 -7.590 11.463 1.00 98.25 93 ARG A N 1
ATOM 724 C CA . ARG A 1 93 ? 0.716 -8.685 12.351 1.00 98.25 93 ARG A CA 1
ATOM 725 C C . ARG A 1 93 ? 0.862 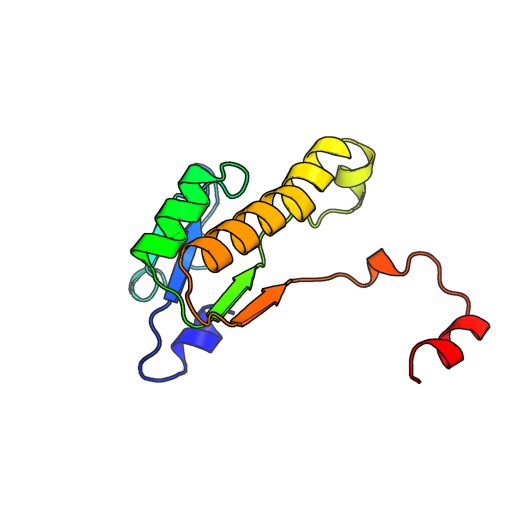-8.213 13.799 1.00 98.25 93 ARG A C 1
ATOM 727 O O . ARG A 1 93 ? 0.400 -8.897 14.713 1.00 98.25 93 ARG A O 1
ATOM 734 N N . GLN A 1 94 ? 1.483 -7.054 14.021 1.00 98.25 94 GLN A N 1
ATOM 735 C CA . GLN A 1 94 ? 1.678 -6.465 15.351 1.00 98.25 94 GLN A CA 1
ATOM 736 C C . GLN A 1 94 ? 0.364 -5.984 15.974 1.00 98.25 94 GLN A C 1
ATOM 738 O O . GLN A 1 94 ? 0.153 -6.194 17.170 1.00 98.25 94 GLN A O 1
ATOM 743 N N . ALA A 1 95 ? -0.541 -5.418 15.170 1.00 98.19 95 ALA A N 1
ATOM 744 C CA . ALA A 1 95 ? -1.869 -4.994 15.610 1.00 98.19 95 ALA A CA 1
ATOM 745 C C . ALA A 1 95 ? -2.794 -6.172 15.973 1.00 98.19 95 ALA A C 1
ATOM 747 O O . ALA A 1 95 ? -3.816 -5.966 16.629 1.00 98.19 95 ALA A O 1
ATOM 748 N N . LYS A 1 96 ? -2.439 -7.406 15.576 1.00 97.94 96 LYS A N 1
ATOM 749 C CA . LYS A 1 96 ? -3.211 -8.640 15.820 1.00 97.94 96 LYS A CA 1
ATOM 750 C C . LYS A 1 96 ? -4.657 -8.542 15.324 1.00 97.94 96 LYS A C 1
ATOM 752 O O . LYS A 1 96 ? -5.572 -9.082 15.946 1.00 97.94 96 LYS A O 1
ATOM 757 N N . ILE A 1 97 ? -4.859 -7.850 14.206 1.00 97.38 97 ILE A N 1
ATOM 758 C CA . ILE A 1 97 ? -6.169 -7.725 13.566 1.00 97.38 97 ILE A CA 1
ATOM 759 C C . ILE A 1 97 ? -6.328 -8.799 12.482 1.00 97.38 97 ILE A C 1
ATOM 761 O O . ILE A 1 97 ? -5.365 -9.104 11.777 1.00 97.38 97 ILE A O 1
ATOM 765 N N . PRO A 1 98 ? -7.528 -9.371 12.299 1.00 96.69 98 PRO A N 1
ATOM 766 C CA . PRO A 1 98 ? -7.785 -10.393 11.286 1.00 96.69 98 PRO A CA 1
ATOM 767 C C . PRO A 1 98 ? -8.018 -9.776 9.892 1.00 96.69 98 PRO A C 1
ATOM 769 O O . PRO A 1 98 ? -8.915 -10.201 9.161 1.00 96.69 98 PRO A O 1
ATOM 772 N N . ALA A 1 99 ? -7.244 -8.747 9.535 1.00 97.94 99 ALA A N 1
ATOM 773 C CA . ALA A 1 99 ? -7.427 -8.002 8.297 1.00 97.94 99 ALA A CA 1
ATOM 774 C C . ALA A 1 99 ? -7.119 -8.878 7.077 1.00 97.94 99 ALA A C 1
ATOM 776 O O . ALA A 1 99 ? -6.103 -9.573 7.032 1.00 97.94 99 ALA A O 1
ATOM 777 N N . ARG A 1 100 ? -7.972 -8.816 6.052 1.00 98.12 100 ARG A N 1
ATOM 778 C CA . ARG A 1 100 ? -7.670 -9.421 4.746 1.00 98.12 100 ARG A CA 1
ATOM 779 C C . ARG A 1 100 ? -6.946 -8.417 3.868 1.00 98.12 100 ARG A C 1
ATOM 781 O O . ARG A 1 100 ? -7.450 -7.316 3.669 1.00 98.12 100 ARG A O 1
ATOM 788 N N . ILE A 1 101 ? -5.813 -8.816 3.303 1.00 98.44 101 ILE A N 1
ATOM 789 C CA . ILE A 1 101 ? -4.991 -7.944 2.465 1.00 98.44 101 ILE A CA 1
ATOM 790 C C . ILE A 1 101 ? -5.029 -8.458 1.027 1.00 98.44 101 ILE A C 1
ATOM 792 O O . ILE A 1 101 ? -4.735 -9.624 0.778 1.00 98.44 101 ILE A O 1
ATOM 796 N N . GLN A 1 102 ? -5.408 -7.590 0.091 1.00 98.19 102 GLN A N 1
ATOM 797 C CA . GLN A 1 102 ? -5.200 -7.797 -1.337 1.00 98.19 102 GLN A CA 1
ATOM 798 C C . GLN A 1 102 ? -3.988 -6.977 -1.775 1.00 98.19 102 GLN A C 1
ATOM 800 O O . GLN A 1 102 ? -3.976 -5.757 -1.597 1.00 98.19 102 GLN A O 1
ATOM 805 N N . ILE A 1 103 ? -3.022 -7.647 -2.395 1.00 97.62 103 ILE A N 1
ATOM 806 C CA . ILE A 1 103 ? -1.863 -7.023 -3.031 1.00 97.62 103 ILE A CA 1
ATOM 807 C C . ILE A 1 103 ? -2.137 -6.845 -4.524 1.00 97.62 103 ILE A C 1
ATOM 809 O O . ILE A 1 103 ? -2.704 -7.730 -5.170 1.00 97.62 103 ILE A O 1
ATOM 813 N N . ALA A 1 104 ? -1.776 -5.684 -5.067 1.00 95.62 104 ALA A N 1
ATOM 814 C CA . ALA A 1 104 ? -1.774 -5.464 -6.505 1.00 95.62 104 ALA A CA 1
ATOM 815 C C . ALA A 1 104 ? -0.498 -6.057 -7.127 1.00 95.62 104 ALA A C 1
ATOM 817 O O . ALA A 1 104 ? 0.581 -5.487 -6.998 1.00 95.62 104 ALA A O 1
ATOM 818 N N . CYS A 1 105 ? -0.650 -7.184 -7.817 1.00 93.88 105 CYS A N 1
ATOM 819 C CA . CYS A 1 105 ? 0.406 -7.850 -8.583 1.00 93.88 105 CYS A CA 1
ATOM 820 C C . CYS A 1 105 ? 0.380 -7.443 -10.064 1.00 93.88 105 CYS A C 1
ATOM 822 O O . CYS A 1 105 ? -0.561 -6.786 -10.528 1.00 93.88 105 CYS A O 1
ATOM 824 N N . SER A 1 106 ? 1.398 -7.859 -10.820 1.00 93.69 106 SER A N 1
ATOM 825 C CA . SER A 1 106 ? 1.501 -7.594 -12.259 1.00 93.69 106 SER A CA 1
ATOM 826 C C . SER A 1 106 ? 1.915 -8.838 -13.036 1.00 93.69 106 SER A C 1
ATOM 828 O O . SER A 1 106 ? 2.730 -9.627 -12.574 1.00 93.69 106 SER A O 1
ATOM 830 N N . SER A 1 107 ? 1.438 -8.965 -14.276 1.00 93.19 107 SER A N 1
ATOM 831 C CA . SER A 1 107 ? 1.919 -10.001 -15.198 1.00 93.19 107 SER A CA 1
ATOM 832 C C . SER A 1 107 ? 3.412 -9.877 -15.526 1.00 93.19 107 SER A C 1
ATOM 834 O O . SER A 1 107 ? 4.006 -10.832 -16.010 1.00 93.19 107 SER A O 1
ATOM 836 N N . GLU A 1 108 ? 4.033 -8.727 -15.246 1.00 92.25 108 GLU A N 1
ATOM 837 C CA . GLU A 1 108 ? 5.486 -8.533 -15.368 1.00 92.25 108 GLU A CA 1
ATOM 838 C C . GLU A 1 108 ? 6.299 -9.515 -14.509 1.00 92.25 108 GLU A C 1
ATOM 840 O O . GLU A 1 108 ? 7.451 -9.794 -14.829 1.00 92.25 108 GLU A O 1
ATOM 845 N N . GLU A 1 109 ? 5.708 -10.083 -13.453 1.00 92.31 109 GLU A N 1
ATOM 846 C CA . GLU A 1 109 ? 6.330 -11.129 -12.628 1.00 92.31 109 GLU A CA 1
ATOM 847 C C . GLU A 1 109 ? 6.727 -12.367 -13.445 1.00 92.31 109 GLU A C 1
ATOM 849 O O . GLU A 1 109 ? 7.692 -13.048 -13.100 1.00 92.31 109 GLU A O 1
ATOM 854 N N . TYR A 1 110 ? 6.012 -12.641 -14.540 1.00 91.31 110 TYR A N 1
ATOM 855 C CA . TYR A 1 110 ? 6.291 -13.774 -15.419 1.00 91.31 110 TYR A CA 1
ATOM 856 C C . TYR A 1 110 ? 7.407 -13.491 -16.432 1.00 91.31 110 TYR A C 1
ATOM 858 O O . TYR A 1 110 ? 8.032 -14.423 -16.930 1.00 91.31 110 TYR A O 1
ATOM 866 N N . GLY A 1 111 ? 7.677 -12.221 -16.746 1.00 90.62 111 GLY A N 1
ATOM 867 C CA . GLY A 1 111 ? 8.648 -11.841 -17.768 1.00 90.62 111 GLY A CA 1
ATOM 868 C C . GLY A 1 111 ? 8.306 -12.387 -19.162 1.00 90.62 111 GLY A C 1
ATOM 869 O O . GLY A 1 111 ? 7.168 -12.306 -19.624 1.00 90.62 111 GLY A O 1
ATOM 870 N N . LEU A 1 112 ? 9.318 -12.903 -19.863 1.00 91.75 112 LEU A N 1
ATOM 871 C CA . LEU A 1 112 ? 9.143 -13.513 -21.180 1.00 91.75 112 LEU A CA 1
ATOM 872 C C . LEU A 1 112 ? 8.606 -14.939 -21.024 1.00 91.75 112 LEU A C 1
ATOM 874 O O . LEU A 1 112 ? 9.318 -15.798 -20.515 1.00 91.75 112 LEU A O 1
ATOM 878 N N . VAL A 1 113 ? 7.387 -15.168 -21.514 1.00 91.19 113 VAL A N 1
ATOM 879 C CA . VAL A 1 113 ? 6.728 -16.481 -21.517 1.00 91.19 113 VAL A CA 1
ATOM 880 C C . VAL A 1 113 ? 6.611 -16.992 -22.952 1.00 91.19 113 VAL A C 1
ATOM 882 O O . VAL A 1 113 ? 6.046 -16.309 -23.812 1.00 91.19 113 VAL A O 1
ATOM 885 N N . TYR A 1 114 ? 7.122 -18.191 -23.218 1.00 89.56 114 TYR A N 1
ATOM 886 C CA . TYR A 1 114 ? 6.991 -18.870 -24.505 1.00 89.56 114 TYR A CA 1
ATOM 887 C C . TYR A 1 114 ? 5.679 -19.677 -24.587 1.00 89.56 114 TYR A C 1
ATOM 889 O O . TYR A 1 114 ? 5.169 -20.139 -23.563 1.00 89.56 114 TYR A O 1
ATOM 897 N N . PRO A 1 115 ? 5.096 -19.877 -25.787 1.00 86.75 115 PRO A N 1
ATOM 898 C CA . PRO A 1 115 ? 3.817 -20.579 -25.948 1.00 86.75 115 PRO A CA 1
ATOM 899 C C . PRO A 1 115 ? 3.753 -21.975 -25.306 1.00 86.75 115 PRO A C 1
ATOM 901 O O . PRO A 1 115 ? 2.700 -22.381 -24.815 1.00 86.75 115 PRO A O 1
ATOM 904 N N . GLU A 1 116 ? 4.863 -22.708 -25.291 1.00 89.00 116 GLU A N 1
ATOM 905 C CA . GLU A 1 116 ? 4.993 -24.027 -24.668 1.00 89.00 116 GLU A CA 1
ATOM 906 C C . GLU A 1 116 ? 4.924 -23.996 -23.131 1.00 89.0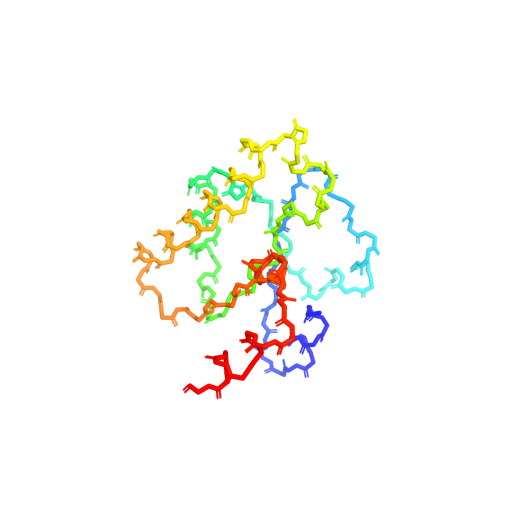0 116 GLU A C 1
ATOM 908 O O . GLU A 1 116 ? 4.532 -24.989 -22.521 1.00 89.00 116 GLU A O 1
ATOM 913 N N . GLU A 1 117 ? 5.226 -22.860 -22.498 1.00 83.44 117 GLU A N 1
ATOM 914 C CA . GLU A 1 117 ? 5.230 -22.698 -21.037 1.00 83.44 117 GLU A CA 1
ATOM 915 C C . GLU A 1 117 ? 3.826 -22.415 -20.472 1.00 83.44 117 GLU A C 1
ATOM 917 O O . GLU A 1 117 ? 3.571 -22.626 -19.286 1.00 83.44 117 GLU A O 1
ATOM 922 N N . ILE A 1 118 ? 2.873 -22.007 -21.321 1.00 80.06 118 ILE A N 1
ATOM 923 C CA . ILE A 1 118 ? 1.509 -21.624 -20.916 1.00 80.06 118 ILE A CA 1
ATOM 924 C C . ILE A 1 118 ? 0.740 -22.807 -20.302 1.00 80.06 118 ILE A C 1
ATOM 926 O O . ILE A 1 118 ? -0.023 -22.628 -19.352 1.00 80.06 118 ILE A O 1
ATOM 930 N N . TYR A 1 119 ? 0.951 -24.030 -20.799 1.00 67.00 119 TYR A N 1
ATOM 931 C CA . TYR A 1 119 ? 0.205 -25.215 -20.353 1.00 67.00 119 TYR A CA 1
ATOM 932 C C . TYR A 1 119 ? 0.605 -25.720 -18.958 1.00 67.00 119 TYR A C 1
ATOM 934 O O . TYR A 1 119 ? -0.119 -26.531 -18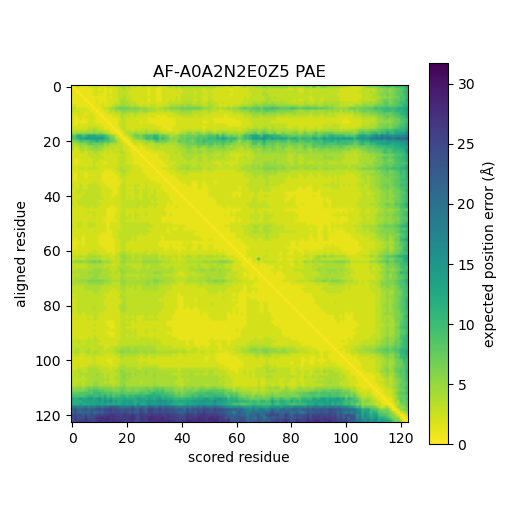.384 1.00 67.00 119 TYR A O 1
ATOM 942 N N . HIS A 1 120 ? 1.716 -25.234 -18.399 1.00 61.00 120 HIS A N 1
ATOM 943 C CA . HIS A 1 120 ? 2.195 -25.614 -17.066 1.00 61.00 120 HIS A CA 1
ATOM 944 C C . HIS A 1 120 ? 1.786 -24.631 -15.957 1.00 61.00 120 HIS A C 1
ATOM 946 O O . HIS A 1 120 ? 1.980 -24.934 -14.785 1.00 61.00 120 HIS A O 1
ATOM 952 N N . LEU A 1 121 ? 1.207 -23.473 -16.302 1.00 54.91 121 LEU A N 1
ATOM 953 C CA . LEU A 1 121 ? 0.848 -22.415 -15.344 1.00 54.91 121 LEU A CA 1
ATOM 954 C C . LEU A 1 121 ? -0.617 -22.467 -14.863 1.00 54.91 121 LEU A C 1
ATOM 956 O O . LEU A 1 121 ? -1.008 -21.665 -14.019 1.00 54.91 121 LEU A O 1
ATOM 960 N N . LEU A 1 122 ? -1.436 -23.382 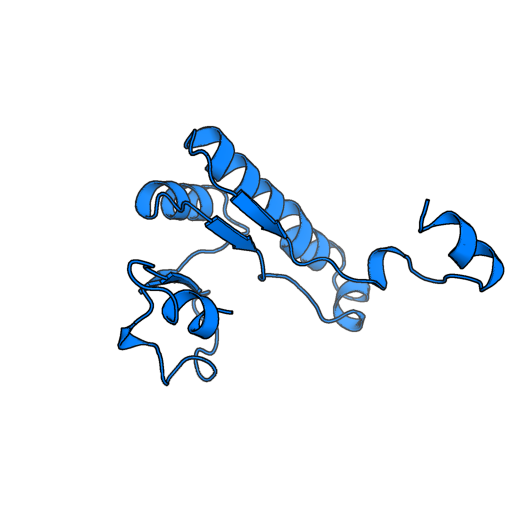-15.397 1.00 51.66 122 LEU A N 1
ATOM 961 C CA . LEU A 1 122 ? -2.878 -23.493 -15.104 1.00 51.66 122 LEU A CA 1
ATOM 962 C C . LEU A 1 122 ? -3.280 -24.791 -14.372 1.00 51.66 122 LEU A C 1
ATOM 964 O O . LEU A 1 122 ? -4.474 -25.076 -14.257 1.00 51.66 122 LEU A O 1
ATOM 968 N N . THR A 1 123 ? -2.312 -25.573 -13.889 1.00 43.53 123 THR A N 1
ATOM 969 C CA . THR A 1 123 ? -2.520 -26.792 -13.079 1.00 43.53 123 THR A CA 1
ATOM 970 C C . THR A 1 123 ? -2.023 -26.592 -11.661 1.00 43.53 123 THR A C 1
ATOM 972 O O . THR A 1 123 ? -2.737 -27.013 -10.726 1.00 43.53 123 THR A O 1
#

Secondary structure (DSSP, 8-state):
-HHHHHTSTT--EEEEE-TT---GGGGGGTTTEEEEE--TT-HHHHHHHHHHH--SEEEE--S---HHHHHH-HHHHHIIIIIHHHHHHHHHHHHT---EEEE---GGGG-S--GGGGGGS--